Protein AF-A0A6P6U4A0-F1 (afdb_monomer_lite)

Structure (mmCIF, N/CA/C/O backbone):
data_AF-A0A6P6U4A0-F1
#
_entry.id   AF-A0A6P6U4A0-F1
#
loop_
_atom_site.group_PDB
_atom_site.id
_atom_site.type_symbol
_atom_site.label_atom_id
_atom_site.label_alt_id
_atom_site.label_comp_id
_atom_site.label_asym_id
_atom_site.label_entity_id
_atom_site.label_seq_id
_atom_site.pdbx_PDB_ins_code
_atom_site.Cartn_x
_atom_site.Cartn_y
_atom_site.Cartn_z
_atom_site.occupancy
_atom_site.B_iso_or_equiv
_atom_site.auth_seq_id
_atom_site.auth_comp_id
_atom_site.auth_asym_id
_atom_site.auth_atom_id
_atom_site.pdbx_PDB_model_num
ATOM 1 N N . MET A 1 1 ? -10.199 -28.672 11.186 1.00 41.53 1 MET A N 1
ATOM 2 C CA . MET A 1 1 ? -9.895 -27.260 10.861 1.00 41.53 1 MET A CA 1
ATOM 3 C C . MET A 1 1 ? -10.176 -26.876 9.404 1.00 41.53 1 MET A C 1
ATOM 5 O O . MET A 1 1 ? -10.230 -25.690 9.136 1.00 41.53 1 MET A O 1
ATOM 9 N N . GLY A 1 2 ? -10.410 -27.814 8.470 1.00 36.16 2 GLY A N 1
ATOM 10 C CA . GLY A 1 2 ? -10.783 -27.483 7.079 1.00 36.16 2 GLY A CA 1
ATOM 11 C C . GLY A 1 2 ? -12.290 -27.335 6.796 1.00 36.16 2 GLY A C 1
ATOM 12 O O . GLY A 1 2 ? -12.658 -26.946 5.695 1.00 36.16 2 GLY A O 1
ATOM 13 N N . SER A 1 3 ? -13.171 -27.651 7.754 1.00 41.94 3 SER A N 1
ATOM 14 C CA . SER A 1 3 ? -14.633 -27.5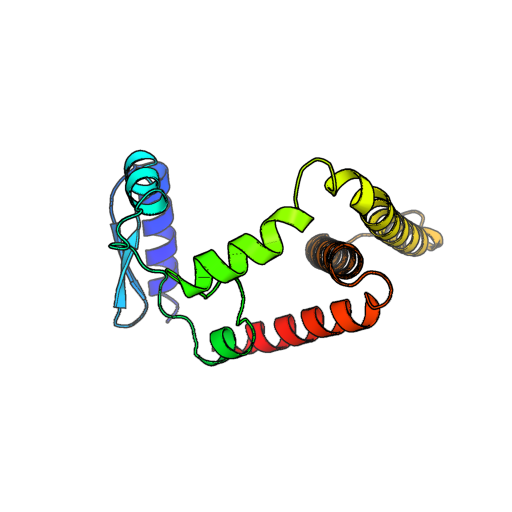68 7.582 1.00 41.94 3 SER A CA 1
ATOM 15 C C . SER A 1 3 ? -15.202 -26.169 7.836 1.00 41.94 3 SER A C 1
ATOM 17 O O . SER A 1 3 ? -16.133 -25.768 7.146 1.00 41.94 3 SER A O 1
ATOM 19 N N . ASP A 1 4 ? -14.628 -25.417 8.780 1.00 49.34 4 ASP A N 1
ATOM 20 C CA . ASP A 1 4 ? -15.149 -24.098 9.180 1.00 49.34 4 ASP A CA 1
ATOM 21 C C . ASP A 1 4 ? -14.822 -23.005 8.153 1.00 49.34 4 ASP A C 1
ATOM 23 O O . ASP A 1 4 ? -15.646 -22.133 7.899 1.00 49.34 4 ASP A O 1
ATOM 27 N N . TYR A 1 5 ? -13.675 -23.110 7.469 1.00 51.81 5 TYR A N 1
ATOM 28 C CA . TYR A 1 5 ? -13.269 -22.167 6.417 1.00 51.81 5 TYR A CA 1
ATOM 29 C C . TYR A 1 5 ? -14.275 -22.120 5.253 1.00 51.81 5 TYR A C 1
ATOM 31 O O . TYR A 1 5 ? -14.662 -21.047 4.801 1.00 51.81 5 TYR A O 1
ATOM 39 N N . ASN A 1 6 ? -14.763 -23.288 4.821 1.00 55.44 6 ASN A N 1
ATOM 40 C CA . ASN A 1 6 ? -15.772 -23.400 3.761 1.00 55.44 6 ASN A CA 1
ATOM 41 C C . ASN A 1 6 ? -17.146 -22.857 4.195 1.00 55.44 6 ASN A C 1
ATOM 43 O O . ASN A 1 6 ? -17.908 -22.339 3.376 1.00 55.44 6 ASN A O 1
ATOM 47 N N . GLN A 1 7 ? -17.479 -22.977 5.484 1.00 59.44 7 GLN A N 1
ATOM 48 C CA . GLN A 1 7 ? -18.737 -22.478 6.039 1.00 59.44 7 GLN A CA 1
ATOM 49 C C . GLN A 1 7 ? -18.733 -20.941 6.123 1.00 59.44 7 GLN A C 1
ATOM 51 O O . GLN A 1 7 ? -19.737 -20.306 5.793 1.00 59.44 7 GLN A O 1
ATOM 56 N N . ASP A 1 8 ? -17.597 -20.349 6.498 1.00 61.78 8 ASP A N 1
ATOM 57 C CA . ASP A 1 8 ? -17.395 -18.898 6.567 1.00 61.78 8 ASP A CA 1
ATOM 58 C C . ASP A 1 8 ? -17.382 -18.243 5.187 1.00 61.78 8 ASP A C 1
ATOM 60 O O . ASP A 1 8 ? -17.979 -17.180 4.993 1.00 61.78 8 ASP A O 1
ATOM 64 N N . GLU A 1 9 ? -16.755 -18.885 4.203 1.00 64.25 9 GLU A N 1
ATOM 65 C CA . GLU A 1 9 ? -16.721 -18.395 2.825 1.00 64.25 9 GLU A CA 1
ATOM 66 C C . GLU A 1 9 ? -18.130 -18.382 2.211 1.00 64.25 9 GLU A C 1
ATOM 68 O O . GLU A 1 9 ? -18.561 -17.386 1.620 1.00 64.25 9 GLU A O 1
ATOM 73 N N . LYS A 1 10 ? -18.917 -19.433 2.477 1.00 66.62 10 LYS A N 1
ATOM 74 C CA . LYS A 1 10 ? -20.331 -19.505 2.098 1.00 66.62 10 LYS A CA 1
ATOM 75 C C . LYS A 1 10 ? -21.185 -18.459 2.824 1.00 66.62 10 LYS A C 1
ATOM 77 O O . LYS A 1 10 ? -21.975 -17.774 2.178 1.00 66.62 10 LYS A O 1
ATOM 82 N N . ALA A 1 11 ? -21.007 -18.277 4.134 1.00 65.69 11 ALA A N 1
ATOM 83 C CA . ALA A 1 11 ? -21.727 -17.262 4.909 1.00 65.69 11 ALA A CA 1
ATOM 84 C C . ALA A 1 11 ? -21.390 -15.829 4.455 1.00 65.69 11 ALA A C 1
ATOM 86 O O . ALA A 1 11 ? -22.262 -14.955 4.436 1.00 65.69 11 ALA A O 1
ATOM 87 N N . THR A 1 12 ? -20.141 -15.597 4.042 1.00 65.12 12 THR A N 1
ATOM 88 C CA . THR A 1 12 ? -19.667 -14.327 3.477 1.00 65.12 12 THR A CA 1
ATOM 89 C C . THR A 1 12 ? -20.304 -14.055 2.120 1.00 65.12 12 THR A C 1
ATOM 91 O O . THR A 1 12 ? -20.862 -12.974 1.914 1.00 65.12 12 THR A O 1
ATOM 94 N N . ALA A 1 13 ? -20.311 -15.047 1.227 1.00 69.12 13 ALA A N 1
ATOM 95 C CA . ALA A 1 13 ? -20.994 -14.956 -0.059 1.00 69.12 13 ALA A CA 1
ATOM 96 C C . ALA A 1 13 ? -22.505 -14.708 0.112 1.00 69.12 13 ALA A C 1
ATOM 98 O O . ALA A 1 13 ? -23.061 -13.812 -0.518 1.00 69.12 13 ALA A O 1
ATOM 99 N N . GLU A 1 14 ? -23.171 -15.425 1.020 1.00 64.56 14 GLU A N 1
ATOM 100 C CA . GLU A 1 14 ? -24.601 -15.249 1.306 1.00 64.56 14 GLU A CA 1
ATOM 101 C C . GLU A 1 14 ? -24.918 -13.862 1.885 1.00 64.56 14 GLU A C 1
ATOM 103 O O . GLU A 1 14 ? -25.920 -13.248 1.514 1.00 64.56 14 GLU A O 1
ATOM 108 N N . SER A 1 15 ? -24.061 -13.326 2.757 1.00 67.75 15 SER A N 1
ATOM 109 C CA . SER A 1 15 ? -24.244 -11.990 3.329 1.00 67.75 15 SER A CA 1
ATOM 110 C C . SER A 1 15 ? -24.064 -10.874 2.293 1.00 67.75 15 SER A C 1
ATOM 112 O O . SER A 1 15 ? -24.862 -9.932 2.264 1.00 67.75 15 SER A O 1
ATOM 114 N N . LEU A 1 16 ? -23.058 -10.994 1.417 1.00 66.94 16 LEU A N 1
ATOM 115 C CA . LEU A 1 16 ? -22.777 -10.040 0.337 1.00 66.94 16 LEU A CA 1
ATOM 116 C C . LEU A 1 16 ? -23.838 -10.077 -0.770 1.00 66.94 16 LEU A C 1
ATOM 118 O O . LEU A 1 16 ? -24.223 -9.027 -1.276 1.00 66.94 16 LEU A O 1
ATOM 122 N N . ILE A 1 17 ? -24.334 -11.266 -1.125 1.00 63.81 17 ILE A N 1
ATOM 123 C CA . ILE A 1 17 ? -25.280 -11.451 -2.236 1.00 63.81 17 ILE A CA 1
ATOM 124 C C . ILE A 1 17 ? -26.728 -11.201 -1.792 1.00 63.81 17 ILE A C 1
ATOM 126 O O . ILE A 1 17 ? -27.494 -10.581 -2.526 1.00 63.81 17 ILE A O 1
ATOM 130 N N . LEU A 1 18 ? -27.128 -11.657 -0.597 1.00 62.34 18 LEU A N 1
ATOM 131 C CA . LEU A 1 18 ? -28.518 -11.547 -0.127 1.00 62.34 18 LEU A CA 1
ATOM 132 C C . LEU A 1 18 ? -28.758 -10.381 0.844 1.00 62.34 18 LEU A C 1
ATOM 134 O O . LEU A 1 18 ? -29.888 -10.186 1.296 1.00 62.34 18 LEU A O 1
ATOM 138 N N . GLY A 1 19 ? -27.720 -9.631 1.228 1.00 64.31 19 GLY A N 1
ATOM 139 C CA . GLY A 1 19 ? -27.832 -8.573 2.237 1.00 64.31 19 GLY A CA 1
ATOM 140 C C . GLY A 1 19 ? -28.271 -9.095 3.613 1.00 64.31 19 GLY A C 1
ATOM 141 O O . GLY A 1 19 ? -28.829 -8.350 4.424 1.00 64.31 19 GLY A O 1
ATOM 142 N N . LYS A 1 20 ? -28.088 -10.389 3.882 1.00 73.19 20 LYS A N 1
ATOM 143 C CA . LYS A 1 20 ? -28.440 -11.001 5.166 1.00 73.19 20 LYS A CA 1
ATOM 144 C C . LYS A 1 20 ? -27.331 -10.752 6.185 1.00 73.19 20 LYS A C 1
ATOM 146 O O . LYS A 1 20 ? -26.151 -10.727 5.844 1.00 73.19 20 LYS A O 1
ATOM 151 N N . VAL A 1 21 ? -27.722 -10.548 7.439 1.00 82.69 21 VAL A N 1
ATOM 152 C CA . VAL A 1 21 ? -26.786 -10.556 8.567 1.00 82.69 21 VAL A CA 1
ATOM 153 C C . VAL A 1 21 ? -26.577 -12.013 8.959 1.00 82.69 21 VAL A C 1
ATOM 155 O O . VAL A 1 21 ? -27.549 -12.701 9.270 1.00 82.69 21 VAL A O 1
ATOM 158 N N . CYS A 1 22 ? -25.332 -12.475 8.921 1.00 84.31 22 CYS A N 1
ATOM 159 C CA . CYS A 1 22 ? -24.962 -13.851 9.233 1.00 84.31 22 CYS A CA 1
ATOM 160 C C . CYS A 1 22 ? -24.082 -13.879 10.487 1.00 84.31 22 CYS A C 1
ATOM 162 O O . CYS A 1 22 ? -23.271 -12.978 10.701 1.00 84.31 22 CYS A O 1
ATOM 164 N N . LEU A 1 23 ? -24.231 -14.917 11.308 1.00 85.38 23 LEU A N 1
ATOM 165 C CA . LEU A 1 23 ? -23.339 -15.190 12.431 1.00 85.38 23 LEU A CA 1
ATOM 166 C C . LEU A 1 23 ? -22.368 -16.302 12.024 1.00 85.38 23 LEU A C 1
ATOM 168 O O . LEU A 1 23 ? -22.800 -17.353 11.559 1.00 85.38 23 LEU A O 1
ATOM 172 N N . SER A 1 24 ? -21.080 -16.064 12.221 1.00 84.75 24 SER A N 1
ATOM 173 C CA . SER A 1 24 ? -19.990 -17.017 12.000 1.00 84.75 24 SER A CA 1
ATOM 174 C C . SER A 1 24 ? -19.124 -17.100 13.263 1.00 84.75 24 SER A C 1
ATOM 176 O O . SER A 1 24 ? -19.192 -16.222 14.126 1.00 84.75 24 SER A O 1
ATOM 178 N N . TRP A 1 25 ? -18.339 -18.166 13.407 1.00 82.94 25 TRP A N 1
ATOM 179 C CA . TRP A 1 25 ? -17.412 -18.348 14.520 1.00 82.94 25 TRP A CA 1
ATOM 180 C C . TRP A 1 25 ? -15.991 -18.494 14.001 1.00 82.94 25 TRP A C 1
ATOM 182 O O . TRP A 1 25 ? -15.703 -19.396 13.227 1.00 82.94 25 TRP A O 1
ATOM 192 N N . ILE A 1 26 ? -15.082 -17.659 14.510 1.00 76.38 26 ILE A N 1
ATOM 193 C CA . ILE A 1 26 ? -13.643 -17.870 14.338 1.00 76.38 26 ILE A CA 1
ATOM 194 C C . ILE A 1 26 ? -13.084 -18.325 15.684 1.00 76.38 26 ILE A C 1
ATOM 196 O O . ILE A 1 26 ? -12.937 -17.529 16.617 1.00 76.38 26 ILE A O 1
ATOM 200 N N . GLY A 1 27 ? -12.824 -19.630 15.800 1.00 82.12 27 GLY A N 1
ATOM 201 C CA . GLY A 1 27 ? -12.501 -20.274 17.073 1.00 82.12 27 GLY A CA 1
ATOM 202 C C . GLY A 1 27 ? -13.657 -20.135 18.066 1.00 82.12 27 GLY A C 1
ATOM 203 O O . GLY A 1 27 ? -14.794 -20.473 17.760 1.00 82.12 27 GLY A O 1
ATOM 204 N N . THR A 1 28 ? -13.385 -19.593 19.254 1.00 84.25 28 THR A N 1
ATOM 205 C CA . THR A 1 28 ? -14.394 -19.324 20.297 1.00 84.25 28 THR A CA 1
ATOM 206 C C . THR A 1 28 ? -14.923 -17.887 20.270 1.00 84.25 28 THR A C 1
ATOM 208 O O . THR A 1 28 ? -15.490 -17.412 21.255 1.00 84.25 28 THR A O 1
ATOM 211 N N . ARG A 1 29 ? -14.727 -17.159 19.165 1.00 79.75 29 ARG A N 1
ATOM 212 C CA . ARG A 1 29 ? -15.190 -15.775 19.029 1.00 79.75 29 ARG A CA 1
ATOM 213 C C . ARG A 1 29 ? -16.272 -15.675 17.952 1.00 79.75 29 ARG A C 1
ATOM 215 O O . ARG A 1 29 ? -15.955 -15.876 16.776 1.00 79.75 29 ARG A O 1
ATOM 222 N N . PRO A 1 30 ? -17.520 -15.326 18.317 1.00 87.62 30 PRO A N 1
ATOM 223 C CA . PRO A 1 30 ? -18.563 -15.078 17.335 1.00 87.62 30 PRO A CA 1
ATOM 224 C C . PRO A 1 30 ? -18.265 -13.797 16.547 1.00 87.62 30 PRO A C 1
ATOM 226 O O . PRO A 1 30 ? -17.749 -12.818 17.090 1.00 87.62 30 PRO A O 1
ATOM 229 N N . ARG A 1 31 ? -18.618 -13.793 15.262 1.00 85.44 31 ARG A N 1
ATOM 230 C CA . ARG A 1 31 ? -18.484 -12.665 14.339 1.00 85.44 31 ARG A CA 1
ATOM 231 C C . ARG A 1 31 ? -19.774 -12.466 13.561 1.00 85.44 31 ARG A C 1
ATOM 233 O O . ARG A 1 31 ? -20.356 -13.417 13.047 1.00 85.44 31 ARG A O 1
ATOM 240 N N . LEU A 1 32 ? -20.200 -11.213 13.449 1.00 88.19 32 LEU A N 1
ATOM 241 C CA . LEU A 1 32 ? -21.312 -10.828 12.588 1.00 88.19 32 LEU A CA 1
ATOM 242 C C . LEU A 1 32 ? -20.773 -10.426 11.215 1.00 88.19 32 LEU A C 1
ATOM 244 O O . LEU A 1 32 ? -19.965 -9.505 11.108 1.00 88.19 32 LEU A O 1
ATOM 248 N N . ILE A 1 33 ? -21.243 -11.109 10.175 1.00 85.25 33 ILE A N 1
ATOM 249 C CA . ILE A 1 33 ? -20.954 -10.799 8.777 1.00 85.25 33 ILE A CA 1
ATOM 250 C C . ILE A 1 33 ? -22.156 -10.047 8.208 1.00 85.25 33 ILE A C 1
ATOM 252 O O . ILE A 1 33 ? -23.297 -10.507 8.293 1.00 85.25 33 ILE A O 1
ATOM 256 N N . MET A 1 34 ? -21.903 -8.858 7.664 1.00 87.00 34 MET A N 1
ATOM 257 C CA . MET A 1 34 ? -22.939 -7.958 7.165 1.00 87.00 34 MET A CA 1
ATOM 258 C C . MET A 1 34 ? -22.533 -7.379 5.810 1.00 87.00 34 MET A C 1
ATOM 260 O O . MET A 1 34 ? -21.560 -6.637 5.728 1.00 87.00 34 MET A O 1
ATOM 264 N N . GLY A 1 35 ? -23.307 -7.676 4.765 1.00 83.12 35 GLY A N 1
ATOM 265 C CA . GLY A 1 35 ? -23.109 -7.161 3.404 1.00 83.12 35 GLY A CA 1
ATOM 266 C C . GLY A 1 35 ? -23.926 -5.909 3.052 1.00 83.12 35 GLY A C 1
ATOM 267 O O . GLY A 1 35 ? -23.731 -5.325 1.989 1.00 83.12 35 GLY A O 1
ATOM 268 N N . LYS A 1 36 ? -24.853 -5.468 3.916 1.00 86.31 36 LYS A N 1
ATOM 269 C CA . LYS A 1 36 ? -25.720 -4.305 3.641 1.00 86.31 36 LYS A CA 1
ATOM 270 C C . LYS A 1 36 ? -24.962 -2.984 3.780 1.00 86.31 36 LYS A C 1
ATOM 272 O O . LYS A 1 36 ? -24.507 -2.640 4.870 1.00 86.31 36 LYS A O 1
ATOM 277 N N . ALA A 1 37 ? -24.937 -2.195 2.705 1.00 87.69 37 ALA A N 1
ATOM 278 C CA . ALA A 1 37 ? -24.264 -0.894 2.658 1.00 87.69 37 ALA A CA 1
ATOM 279 C C . ALA A 1 37 ? -24.749 0.095 3.736 1.00 87.69 37 ALA A C 1
ATOM 281 O O . ALA A 1 37 ? -23.953 0.871 4.258 1.00 87.69 37 ALA A O 1
ATOM 282 N N . GLU A 1 38 ? -26.033 0.062 4.100 1.00 89.06 38 GLU A N 1
ATOM 283 C CA . GLU A 1 38 ? -26.597 0.902 5.168 1.00 89.06 38 GLU A CA 1
ATOM 284 C C . GLU A 1 38 ? -25.970 0.594 6.534 1.00 89.06 38 GLU A C 1
ATOM 286 O O . GLU A 1 38 ? -25.566 1.511 7.247 1.00 89.06 38 GLU A O 1
ATOM 291 N N . LEU A 1 39 ? -25.807 -0.693 6.861 1.00 88.12 39 LEU A N 1
ATOM 292 C CA . LEU A 1 39 ? -25.167 -1.132 8.103 1.00 88.12 39 LEU A CA 1
ATOM 293 C C . LEU A 1 39 ? -23.668 -0.816 8.094 1.00 88.12 39 LEU A C 1
ATOM 295 O O . LEU A 1 39 ? -23.138 -0.327 9.087 1.00 88.12 39 LEU A O 1
ATOM 299 N N . MET A 1 40 ? -22.991 -1.019 6.959 1.00 88.56 40 MET A N 1
ATOM 300 C CA . MET A 1 40 ? -21.585 -0.628 6.815 1.00 88.56 40 MET A CA 1
ATOM 301 C C . MET A 1 40 ? -21.398 0.876 7.030 1.00 88.56 40 MET A C 1
ATOM 303 O O . MET A 1 40 ? -20.477 1.283 7.728 1.00 88.56 40 MET A O 1
ATOM 307 N N . ARG A 1 41 ? -22.281 1.714 6.472 1.00 90.62 41 ARG A N 1
ATOM 308 C CA . ARG A 1 41 ? -22.245 3.169 6.681 1.00 90.62 41 ARG A CA 1
ATOM 309 C C . ARG A 1 41 ? -22.511 3.552 8.130 1.00 90.62 41 ARG A C 1
ATOM 311 O O . ARG A 1 41 ? -21.868 4.484 8.599 1.00 90.62 41 ARG A O 1
ATOM 318 N N . LEU A 1 42 ? -23.437 2.877 8.811 1.00 90.81 42 LEU A N 1
ATOM 319 C CA . LEU A 1 42 ? -23.704 3.107 10.231 1.00 90.81 42 LEU A CA 1
ATOM 320 C C . LEU A 1 42 ? -22.439 2.864 11.065 1.00 90.81 42 LEU A C 1
ATOM 322 O O . LEU A 1 42 ? -22.064 3.711 11.864 1.00 90.81 42 LEU A O 1
ATOM 326 N N . ILE A 1 43 ? -21.757 1.744 10.817 1.00 90.38 43 ILE A N 1
ATOM 327 C CA . ILE A 1 43 ? -20.551 1.345 11.553 1.00 90.38 43 ILE A CA 1
ATOM 328 C C . ILE A 1 43 ? -19.360 2.246 11.206 1.00 90.38 43 ILE A C 1
ATOM 330 O O . ILE A 1 43 ? -18.684 2.749 12.094 1.00 90.38 43 ILE A O 1
ATOM 334 N N . LEU A 1 44 ? -19.097 2.486 9.917 1.00 89.94 44 LEU A N 1
ATOM 335 C CA . LEU A 1 44 ? -17.922 3.244 9.467 1.00 89.94 44 LEU A CA 1
ATOM 336 C C . LEU A 1 44 ? -18.007 4.751 9.761 1.00 89.94 44 LEU A C 1
ATOM 338 O O . LEU A 1 44 ? -16.980 5.426 9.729 1.00 89.94 44 LEU A O 1
ATOM 342 N N . ASN A 1 45 ? -19.206 5.283 10.020 1.00 90.50 45 ASN A N 1
ATOM 343 C CA . ASN A 1 45 ? -19.409 6.686 10.393 1.00 90.50 45 ASN A CA 1
ATOM 344 C C . ASN A 1 45 ? -19.645 6.886 11.894 1.00 90.50 45 ASN A C 1
ATOM 346 O O . ASN A 1 45 ? -19.951 8.010 12.300 1.00 90.50 45 ASN A O 1
ATOM 350 N N . ASP A 1 46 ? -19.525 5.835 12.703 1.00 89.00 46 ASP A N 1
ATOM 351 C CA . ASP A 1 46 ? -19.654 5.940 14.150 1.00 89.00 46 ASP A CA 1
ATOM 352 C C . ASP A 1 46 ? -18.554 6.846 14.716 1.00 89.00 46 ASP A C 1
ATOM 354 O O . ASP A 1 46 ? -17.360 6.551 14.643 1.00 89.00 46 ASP A O 1
ATOM 358 N N . LYS A 1 47 ? -18.967 7.998 15.246 1.00 80.94 47 LYS A N 1
ATOM 359 C CA . LYS A 1 47 ? -18.070 8.981 15.874 1.00 80.94 47 LYS A CA 1
ATOM 360 C C . LYS A 1 47 ? -17.997 8.811 17.384 1.00 80.94 47 LYS A C 1
ATOM 362 O O . LYS A 1 47 ? -17.090 9.363 18.003 1.00 80.94 47 LYS A O 1
ATOM 367 N N . ASP A 1 48 ? -18.939 8.063 17.945 1.00 82.38 48 ASP A N 1
ATOM 368 C CA . ASP A 1 48 ? -19.102 7.886 19.382 1.00 82.38 48 ASP A CA 1
ATOM 369 C C . ASP A 1 48 ? -18.229 6.731 19.908 1.00 82.38 48 ASP A C 1
ATOM 371 O O . ASP A 1 48 ? -18.024 6.601 21.113 1.00 82.38 48 ASP A O 1
ATOM 375 N N . GLY A 1 49 ? -17.643 5.930 19.008 1.00 82.00 49 GLY A N 1
ATOM 376 C CA . GLY A 1 49 ? -16.663 4.894 19.342 1.00 82.00 49 GLY A CA 1
ATOM 377 C C . GLY A 1 49 ? -17.282 3.614 19.904 1.00 82.00 49 GLY A C 1
ATOM 378 O O . GLY A 1 49 ? -16.598 2.859 20.599 1.00 82.00 49 GLY A O 1
ATOM 379 N N . HIS A 1 50 ? -18.557 3.366 19.601 1.00 86.38 50 HIS A N 1
ATOM 380 C CA . HIS A 1 50 ? -19.254 2.113 19.881 1.00 86.38 50 HIS A CA 1
ATOM 381 C C . HIS A 1 50 ? -18.635 0.940 19.115 1.00 86.38 50 HIS A C 1
ATOM 383 O O . HIS A 1 50 ? -18.604 -0.184 19.619 1.00 86.38 50 HIS A O 1
ATOM 389 N N . PHE A 1 51 ? -18.128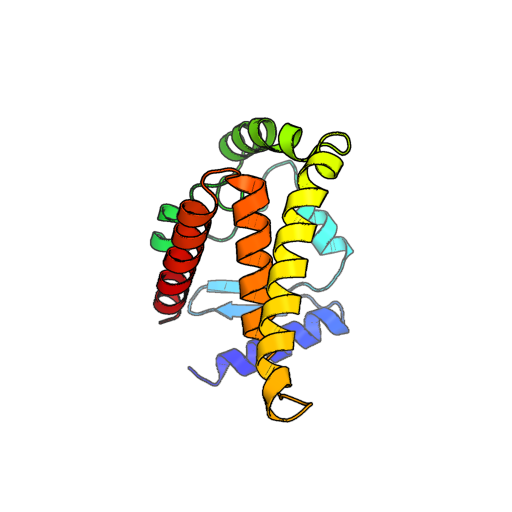 1.198 17.907 1.00 87.19 51 PHE A N 1
ATOM 390 C CA . PHE A 1 51 ? -17.450 0.203 17.086 1.00 87.19 51 PHE A CA 1
ATOM 391 C C . PHE A 1 51 ? -15.938 0.426 17.108 1.00 87.19 51 PHE A C 1
ATOM 393 O O . PHE A 1 51 ? -15.426 1.423 16.605 1.00 87.19 51 PHE A O 1
ATOM 400 N N . GLN A 1 52 ? -15.217 -0.536 17.681 1.00 85.19 52 GLN A N 1
ATOM 401 C CA . GLN A 1 52 ? -13.756 -0.534 17.760 1.00 85.19 52 GLN A CA 1
ATOM 402 C C . GLN A 1 52 ? -13.169 -1.573 16.807 1.00 85.19 52 GLN A C 1
ATOM 404 O O . GLN A 1 52 ? -13.819 -2.577 16.488 1.00 85.19 52 GLN A O 1
ATOM 409 N N . LYS A 1 53 ? -11.927 -1.361 16.362 1.00 83.19 53 LYS A N 1
ATOM 410 C CA . LYS A 1 53 ? -11.214 -2.372 15.580 1.00 83.19 53 LYS A CA 1
ATOM 411 C C . LYS A 1 53 ? -11.092 -3.674 16.376 1.00 83.19 53 LYS A C 1
ATOM 413 O O . LYS A 1 53 ? -10.887 -3.642 17.592 1.00 83.19 53 LYS A O 1
ATOM 418 N N . PRO A 1 54 ? -11.172 -4.831 15.700 1.00 79.00 54 PRO A N 1
ATOM 419 C CA . PRO A 1 54 ? -10.918 -6.107 16.345 1.00 79.00 54 PRO A CA 1
ATOM 420 C C . PRO A 1 54 ? -9.516 -6.125 16.970 1.00 79.00 54 PRO A C 1
ATOM 422 O O . PRO A 1 54 ? -8.581 -5.614 16.348 1.00 79.00 54 PRO A O 1
ATOM 425 N N . PRO A 1 55 ? -9.342 -6.747 18.148 1.00 72.94 55 PRO A N 1
ATOM 426 C CA . PRO A 1 55 ? -8.021 -6.923 18.735 1.00 72.94 55 PRO A CA 1
ATOM 427 C C . PRO A 1 55 ? -7.134 -7.719 17.771 1.00 72.94 55 PRO A C 1
ATOM 429 O O . PRO A 1 55 ? -7.534 -8.792 17.304 1.00 72.94 55 PRO A O 1
ATOM 432 N N . GLN A 1 56 ? -5.956 -7.179 17.458 1.00 69.56 56 GLN A N 1
ATOM 433 C CA . GLN A 1 56 ? -4.971 -7.844 16.611 1.00 69.56 56 GLN A CA 1
ATOM 434 C C . GLN A 1 56 ? -4.049 -8.744 17.441 1.00 69.56 56 GLN A C 1
ATOM 436 O O . GLN A 1 56 ? -4.096 -8.768 18.672 1.00 69.56 56 GLN A O 1
ATOM 441 N N . ASN A 1 57 ? -3.235 -9.542 16.749 1.00 70.06 57 ASN A N 1
ATOM 442 C CA . ASN A 1 57 ? -2.155 -10.285 17.382 1.00 70.06 57 ASN A CA 1
ATOM 443 C C . ASN A 1 57 ? -1.147 -9.274 17.983 1.00 70.06 57 ASN A C 1
ATOM 445 O O . ASN A 1 57 ? -0.741 -8.351 17.272 1.00 70.06 57 ASN A O 1
ATOM 449 N N . PRO A 1 58 ? -0.715 -9.437 19.250 1.00 68.25 58 PRO A N 1
ATOM 450 C CA . PRO A 1 58 ? 0.264 -8.555 19.888 1.00 68.25 58 PRO A CA 1
ATOM 451 C C . PRO A 1 58 ? 1.560 -8.340 19.088 1.00 68.25 58 PRO A C 1
ATOM 453 O O . PRO A 1 58 ? 2.164 -7.271 19.182 1.00 68.25 58 PRO A O 1
ATOM 456 N N . LEU A 1 59 ? 1.988 -9.325 18.290 1.00 66.12 59 LEU A N 1
ATOM 457 C CA . LEU A 1 59 ? 3.154 -9.210 17.408 1.00 66.12 59 LEU A CA 1
ATOM 458 C C . LEU A 1 59 ? 2.893 -8.240 16.249 1.00 66.12 59 LEU A C 1
ATOM 460 O O . LEU A 1 59 ? 3.724 -7.375 15.967 1.00 66.12 59 LEU A O 1
ATOM 464 N N . VAL A 1 60 ? 1.707 -8.310 15.640 1.00 65.44 60 VAL A N 1
ATOM 465 C CA . VAL A 1 60 ? 1.270 -7.359 14.609 1.00 65.44 60 VAL A CA 1
ATOM 466 C C . VAL A 1 60 ? 1.139 -5.957 15.198 1.00 65.44 60 VAL A C 1
ATOM 468 O O . VAL A 1 60 ? 1.617 -5.001 14.587 1.00 65.44 60 VAL A O 1
ATOM 471 N N . ASP A 1 61 ? 0.582 -5.816 16.402 1.00 65.94 61 ASP A N 1
ATOM 472 C CA . ASP A 1 61 ? 0.477 -4.520 17.085 1.00 65.94 61 ASP A CA 1
ATOM 473 C C . ASP A 1 61 ? 1.854 -3.894 17.359 1.00 65.94 61 ASP A C 1
ATOM 475 O O . ASP A 1 61 ? 2.040 -2.694 17.142 1.00 65.94 61 ASP A O 1
ATOM 479 N N . LEU A 1 62 ? 2.840 -4.699 17.773 1.00 62.72 62 LEU A N 1
ATOM 480 C CA . LEU A 1 62 ? 4.214 -4.250 18.013 1.00 62.72 62 LEU A CA 1
ATOM 481 C C . LEU A 1 62 ? 4.901 -3.774 16.723 1.00 62.72 62 LEU A C 1
ATOM 483 O O . LEU A 1 62 ? 5.595 -2.756 16.726 1.00 62.72 62 LEU A O 1
ATOM 487 N N . LEU A 1 63 ? 4.689 -4.493 15.618 1.00 63.12 63 LEU A N 1
ATOM 488 C CA . LEU A 1 63 ? 5.283 -4.185 14.314 1.00 63.12 63 LEU A CA 1
ATOM 489 C C . LEU A 1 63 ? 4.576 -3.030 13.590 1.00 63.12 63 LEU A C 1
ATOM 491 O O . LEU A 1 63 ? 5.177 -2.383 12.729 1.00 63.12 63 LEU A O 1
ATOM 495 N N . THR A 1 64 ? 3.315 -2.754 13.932 1.00 63.34 64 THR A N 1
ATOM 496 C CA . THR A 1 64 ? 2.451 -1.816 13.205 1.00 63.34 64 THR A CA 1
ATOM 497 C C . THR A 1 64 ? 1.859 -0.725 14.097 1.00 63.34 64 THR A C 1
ATOM 499 O O . THR A 1 64 ? 0.720 -0.311 13.886 1.00 63.34 64 THR A O 1
ATOM 502 N N . LEU A 1 65 ? 2.637 -0.190 15.053 1.00 64.06 65 LEU A N 1
ATOM 503 C CA . LEU A 1 65 ? 2.300 0.981 15.888 1.00 64.06 65 LEU A CA 1
ATOM 504 C C . LEU A 1 65 ? 2.051 2.251 15.046 1.00 64.06 65 LEU A C 1
ATOM 506 O O . LEU A 1 65 ? 2.816 3.219 15.078 1.00 64.06 65 LEU A O 1
ATOM 510 N N . GLY A 1 66 ? 0.968 2.267 14.282 1.00 74.69 66 GLY A N 1
ATOM 511 C CA . GLY A 1 66 ? 0.662 3.212 13.225 1.00 74.69 66 GLY A CA 1
ATOM 512 C C . GLY A 1 66 ? -0.823 3.556 13.196 1.00 74.69 66 GLY A C 1
ATOM 513 O O . GLY A 1 66 ? -1.609 3.175 14.057 1.00 74.69 66 GLY A O 1
ATOM 514 N N . VAL A 1 67 ? -1.232 4.340 12.203 1.00 83.56 67 VAL A N 1
ATOM 515 C CA . VAL A 1 67 ? -2.616 4.844 12.104 1.00 83.56 67 VAL A CA 1
ATOM 516 C C . VAL A 1 67 ? -3.640 3.715 11.893 1.00 83.56 67 VAL A C 1
ATOM 518 O O . VAL A 1 67 ? -4.820 3.890 12.189 1.00 83.56 67 VAL A O 1
ATOM 521 N N . SER A 1 68 ? -3.207 2.554 11.404 1.00 78.56 68 SER A N 1
ATOM 522 C CA . SER A 1 68 ? -4.046 1.367 11.221 1.00 78.56 68 SER A CA 1
ATOM 523 C C . SER A 1 68 ? -4.481 0.731 12.544 1.00 78.56 68 SER A C 1
ATOM 525 O O . SER A 1 68 ? -5.630 0.310 12.627 1.00 78.56 68 SER A O 1
ATOM 527 N N . THR A 1 69 ? -3.645 0.734 13.585 1.00 79.19 69 THR A N 1
ATOM 528 C CA . THR A 1 69 ? -3.908 0.049 14.870 1.00 79.19 69 THR A CA 1
ATOM 529 C C . THR A 1 69 ? -4.403 0.980 15.974 1.00 79.19 69 THR A C 1
ATOM 531 O O . THR A 1 69 ? -5.177 0.569 16.829 1.00 79.19 69 THR A O 1
ATOM 534 N N . LEU A 1 70 ? -4.016 2.260 15.951 1.00 84.75 70 LEU A N 1
ATOM 535 C CA . LEU A 1 70 ? -4.444 3.224 16.970 1.00 84.75 70 LEU A CA 1
ATOM 536 C C . LEU A 1 70 ? -5.953 3.512 16.912 1.00 84.75 70 LEU A C 1
ATOM 538 O O . LEU A 1 70 ? -6.546 3.508 15.830 1.00 84.75 70 LEU A O 1
ATOM 542 N N . GLU A 1 71 ? -6.521 3.879 18.066 1.00 84.69 71 GLU A N 1
ATOM 543 C CA . GLU A 1 71 ? -7.917 4.312 18.231 1.00 84.69 71 GLU A CA 1
ATOM 544 C C . GLU A 1 71 ? -8.046 5.663 18.956 1.00 84.69 71 GLU A C 1
ATOM 546 O O . GLU A 1 71 ? -7.089 6.170 19.561 1.00 84.69 71 GLU A O 1
ATOM 551 N N . GLY A 1 72 ? -9.242 6.256 18.874 1.00 86.25 72 GLY A N 1
ATOM 552 C CA . GLY A 1 72 ? -9.642 7.452 19.621 1.00 86.25 72 GLY A CA 1
ATOM 553 C C . GLY A 1 72 ? -8.688 8.639 19.456 1.00 86.25 72 GLY A C 1
ATOM 554 O O . GLY A 1 72 ? -8.231 8.960 18.356 1.00 86.25 72 GLY A O 1
ATOM 555 N N . GLU A 1 73 ? -8.346 9.305 20.563 1.00 88.06 73 GLU A N 1
ATOM 556 C CA . GLU A 1 73 ? -7.455 10.471 20.528 1.00 88.06 73 GLU A CA 1
ATOM 557 C C . GLU A 1 73 ? -6.052 10.165 19.996 1.00 88.06 73 GLU A C 1
ATOM 559 O O . GLU A 1 73 ? -5.459 11.006 19.316 1.00 88.06 73 GLU A O 1
ATOM 564 N N . LYS A 1 74 ? -5.493 8.987 20.311 1.00 88.19 74 LYS A N 1
ATOM 565 C CA . LYS A 1 74 ? -4.148 8.604 19.849 1.00 88.19 74 LYS A CA 1
ATOM 566 C C . LYS A 1 74 ? -4.132 8.495 18.326 1.00 88.19 74 LYS A C 1
ATOM 568 O O . LYS A 1 74 ? -3.220 9.016 17.679 1.00 88.19 74 LYS A O 1
ATOM 573 N N . TRP A 1 75 ? -5.173 7.883 17.762 1.00 89.06 75 TRP A N 1
ATOM 574 C CA . TRP A 1 75 ? -5.392 7.847 16.321 1.00 89.06 75 TRP A CA 1
ATOM 575 C C . TRP A 1 75 ? -5.564 9.250 15.742 1.00 89.06 75 TRP A C 1
ATOM 577 O O . TRP A 1 75 ? -4.844 9.609 14.811 1.00 89.06 75 TRP A O 1
ATOM 587 N N . ALA A 1 76 ? -6.446 10.069 16.323 1.00 89.56 76 ALA A N 1
ATOM 588 C CA . ALA A 1 76 ? -6.744 11.411 15.823 1.00 89.56 76 ALA A CA 1
ATOM 589 C C . ALA A 1 76 ? -5.492 12.303 15.792 1.00 89.56 76 ALA A C 1
ATOM 591 O O . ALA A 1 76 ? -5.214 12.957 14.783 1.00 89.56 76 ALA A O 1
ATOM 592 N N . LYS A 1 77 ? -4.687 12.270 16.863 1.00 91.62 77 LYS A N 1
ATOM 593 C CA . LYS A 1 77 ? -3.400 12.976 16.959 1.00 91.62 77 LYS A CA 1
ATOM 594 C C . LYS A 1 77 ? -2.447 12.536 15.845 1.00 91.62 77 LYS A C 1
ATOM 596 O O . LYS A 1 77 ? -1.920 13.384 15.127 1.00 91.62 77 LYS A O 1
ATOM 601 N N . ARG A 1 78 ? -2.266 11.227 15.634 1.00 89.88 78 ARG A N 1
ATOM 602 C CA . ARG A 1 78 ? -1.330 10.715 14.617 1.00 89.88 78 ARG A CA 1
ATOM 603 C C . ARG A 1 78 ? -1.819 10.934 13.185 1.00 89.88 78 ARG A C 1
ATOM 605 O O . ARG A 1 78 ? -1.033 11.320 12.324 1.00 89.88 78 ARG A O 1
ATOM 612 N N . ARG A 1 79 ? -3.122 10.768 12.939 1.00 90.50 79 ARG A N 1
ATOM 613 C CA . ARG A 1 79 ? -3.773 11.062 11.655 1.00 90.50 79 ARG A CA 1
ATOM 614 C C . ARG A 1 79 ? -3.575 12.530 11.284 1.00 90.50 79 ARG A C 1
ATOM 616 O O . ARG A 1 79 ? -3.142 12.814 10.174 1.00 90.50 79 ARG A O 1
ATOM 623 N N . ARG A 1 80 ? -3.803 13.457 12.222 1.00 92.88 80 ARG A N 1
ATOM 624 C CA . ARG A 1 80 ? -3.618 14.901 12.003 1.00 92.88 80 ARG A CA 1
ATOM 625 C C . ARG A 1 80 ? -2.190 15.266 11.588 1.00 92.88 80 ARG A C 1
ATOM 627 O O . ARG A 1 80 ? -2.032 16.161 10.766 1.00 92.88 80 ARG A O 1
ATOM 634 N N . LEU A 1 81 ? -1.177 14.579 12.120 1.00 90.25 81 LEU A N 1
ATOM 635 C CA . LEU A 1 81 ? 0.227 14.807 11.754 1.00 90.25 81 LEU A CA 1
ATOM 636 C C . LEU A 1 81 ? 0.559 14.329 10.333 1.00 90.25 81 LEU A C 1
ATOM 638 O O . LEU A 1 81 ? 1.343 14.972 9.645 1.00 90.25 81 LEU A O 1
ATOM 642 N N . ILE A 1 82 ? -0.039 13.220 9.890 1.00 88.25 82 ILE A N 1
ATOM 643 C CA . ILE A 1 82 ? 0.294 12.574 8.609 1.00 88.25 82 ILE A CA 1
ATOM 644 C C . ILE A 1 82 ? -0.534 13.135 7.441 1.00 88.25 82 ILE A C 1
ATOM 646 O O . ILE A 1 82 ? -0.021 13.270 6.333 1.00 88.25 82 ILE A O 1
ATOM 650 N N . THR A 1 83 ? -1.800 13.505 7.668 1.00 89.81 83 THR A N 1
ATOM 651 C CA . THR A 1 83 ? -2.717 13.999 6.620 1.00 89.81 83 THR A CA 1
ATOM 652 C C . THR A 1 83 ? -2.139 15.112 5.726 1.00 89.81 83 THR A C 1
ATOM 654 O O . THR A 1 83 ? -2.367 15.044 4.517 1.00 89.81 83 THR A O 1
ATOM 657 N N . PRO A 1 84 ? -1.379 16.111 6.227 1.00 90.31 84 PRO A N 1
ATOM 658 C CA . PRO A 1 84 ? -0.811 17.162 5.378 1.00 90.31 84 PRO A CA 1
ATOM 659 C C . PRO A 1 84 ? 0.102 16.651 4.254 1.00 90.31 84 PRO A C 1
ATOM 661 O O . PRO A 1 84 ? 0.139 17.265 3.186 1.00 90.31 84 PRO A O 1
ATOM 664 N N . ALA A 1 85 ? 0.802 15.529 4.458 1.00 86.44 85 ALA A N 1
ATOM 665 C CA . ALA A 1 85 ? 1.661 14.924 3.436 1.00 86.44 85 ALA A CA 1
ATOM 666 C C . ALA A 1 85 ? 0.857 14.401 2.231 1.00 86.44 85 ALA A C 1
ATOM 668 O O . ALA A 1 85 ? 1.346 14.419 1.107 1.00 86.44 85 ALA A O 1
ATOM 669 N N . PHE A 1 86 ? -0.405 14.020 2.453 1.00 87.44 86 PHE A N 1
ATOM 670 C CA . PHE A 1 86 ? -1.320 13.492 1.436 1.00 87.44 86 PHE A CA 1
ATOM 671 C C . PHE A 1 86 ? -2.317 14.540 0.923 1.00 87.44 86 PHE A C 1
ATOM 673 O O . PHE A 1 86 ? -3.346 14.207 0.336 1.00 87.44 86 PHE A O 1
ATOM 680 N N . HIS A 1 87 ? -2.048 15.828 1.148 1.00 90.25 87 HIS A N 1
ATOM 681 C CA . HIS A 1 87 ? -2.887 16.885 0.601 1.00 90.25 87 HIS A CA 1
ATOM 682 C C . HIS A 1 87 ? -2.734 16.962 -0.926 1.00 90.25 87 HIS A C 1
ATOM 684 O O . HIS A 1 87 ? -1.630 16.820 -1.445 1.00 90.25 87 HIS A O 1
ATOM 690 N N . HIS A 1 88 ? -3.813 17.256 -1.658 1.00 90.38 88 HIS A N 1
ATOM 691 C CA . HIS A 1 88 ? -3.827 17.248 -3.132 1.00 90.38 88 HIS A CA 1
ATOM 692 C C . HIS A 1 88 ? -2.727 18.105 -3.787 1.00 90.38 88 HIS A C 1
ATOM 694 O O . HIS A 1 88 ? -2.262 17.771 -4.866 1.00 90.38 88 HIS A O 1
ATOM 700 N N . LYS A 1 89 ? -2.262 19.178 -3.130 1.00 91.38 89 LYS A N 1
ATOM 701 C CA . LYS A 1 89 ? -1.148 20.019 -3.615 1.00 91.38 89 LYS A CA 1
ATOM 702 C C . LYS A 1 89 ? 0.234 19.372 -3.469 1.00 91.38 89 LYS A C 1
ATOM 704 O O . LYS A 1 89 ? 1.187 19.833 -4.085 1.00 91.38 89 LYS A O 1
ATOM 709 N N . LYS A 1 90 ? 0.362 18.357 -2.613 1.00 87.38 90 LYS A N 1
ATOM 710 C CA . LYS A 1 90 ? 1.602 17.617 -2.341 1.00 87.38 90 LYS A CA 1
ATOM 711 C C . LYS A 1 90 ? 1.703 16.333 -3.165 1.00 87.38 90 LYS A C 1
ATOM 713 O O . LYS A 1 90 ? 2.814 15.950 -3.513 1.00 87.38 90 LYS A O 1
ATOM 718 N N . LEU A 1 91 ? 0.569 15.738 -3.550 1.00 89.75 91 LEU A N 1
ATOM 719 C CA . LEU A 1 91 ? 0.526 14.521 -4.373 1.00 89.75 91 LEU A CA 1
ATOM 720 C C . LEU A 1 91 ? 1.309 14.627 -5.699 1.00 89.75 91 LEU A C 1
ATOM 722 O O . LEU A 1 91 ? 2.019 13.674 -6.013 1.00 89.75 91 LEU A O 1
ATOM 726 N N . PRO A 1 92 ? 1.284 15.751 -6.453 1.00 93.44 92 PRO A N 1
ATOM 727 C CA . PRO A 1 92 ? 2.077 15.873 -7.678 1.00 93.44 92 PRO A CA 1
ATOM 728 C C . PRO A 1 92 ? 3.583 15.688 -7.457 1.00 93.44 92 PRO A C 1
ATOM 730 O O . PRO A 1 92 ? 4.272 15.202 -8.346 1.00 93.44 92 PRO A O 1
ATOM 733 N N . GLY A 1 93 ? 4.093 16.018 -6.264 1.00 89.62 93 GLY A N 1
ATOM 734 C CA . GLY A 1 93 ? 5.500 15.820 -5.915 1.00 89.62 93 GLY A CA 1
ATOM 735 C C . GLY A 1 93 ? 5.908 14.352 -5.757 1.00 89.62 93 GLY A C 1
ATOM 736 O O . GLY A 1 93 ? 7.096 14.063 -5.794 1.00 89.62 93 GLY A O 1
ATOM 737 N N . MET A 1 94 ? 4.952 13.427 -5.611 1.00 91.88 94 MET A N 1
ATOM 738 C CA . MET A 1 94 ? 5.211 11.983 -5.515 1.00 91.88 94 MET A CA 1
ATOM 739 C C . MET A 1 94 ? 5.254 11.292 -6.886 1.00 91.88 94 MET A C 1
ATOM 741 O O . MET A 1 94 ? 5.792 10.196 -7.008 1.00 91.88 94 MET A O 1
ATOM 745 N N . VAL A 1 95 ? 4.711 11.929 -7.931 1.00 93.44 95 VAL A N 1
ATOM 746 C CA . VAL A 1 95 ? 4.628 11.361 -9.288 1.00 93.44 95 VAL A CA 1
ATOM 747 C C . VAL A 1 95 ? 5.993 10.930 -9.849 1.00 93.44 95 VAL A C 1
ATOM 749 O O . VAL A 1 95 ? 6.050 9.842 -10.423 1.00 93.44 95 VAL A O 1
ATOM 752 N N . PRO A 1 96 ? 7.096 11.692 -9.679 1.00 94.00 96 PRO A N 1
ATOM 753 C CA . PRO A 1 96 ? 8.411 11.255 -10.151 1.00 94.00 96 PRO A CA 1
ATOM 754 C C . PRO A 1 96 ? 8.855 9.919 -9.546 1.00 94.00 96 PRO A C 1
ATOM 756 O O . PRO A 1 96 ? 9.400 9.078 -10.257 1.00 94.00 96 PRO A O 1
ATOM 759 N N . GLU A 1 97 ? 8.563 9.688 -8.264 1.00 93.38 97 GLU A N 1
ATOM 760 C CA . GLU A 1 97 ? 8.895 8.432 -7.588 1.00 93.38 97 GLU A CA 1
ATOM 761 C C . GLU A 1 97 ? 8.065 7.262 -8.126 1.00 93.38 97 GLU A C 1
ATOM 763 O O . GLU A 1 97 ? 8.597 6.175 -8.347 1.00 93.38 97 GLU A O 1
ATOM 768 N N . PHE A 1 98 ? 6.779 7.492 -8.412 1.00 94.25 98 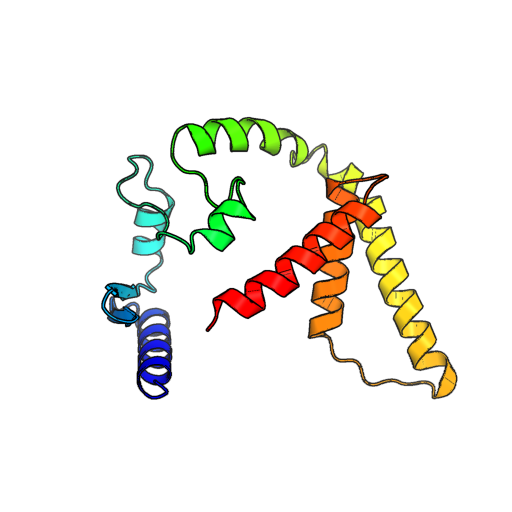PHE A N 1
ATOM 769 C CA . PHE A 1 98 ? 5.910 6.480 -9.020 1.00 94.25 98 PHE A CA 1
ATOM 770 C C . PHE A 1 98 ? 6.403 6.092 -10.414 1.00 94.25 98 PHE A C 1
ATOM 772 O O . PHE A 1 98 ? 6.484 4.909 -10.743 1.00 94.25 98 PHE A O 1
ATOM 779 N N . LEU A 1 99 ? 6.775 7.090 -11.221 1.00 95.81 99 LEU A N 1
ATOM 780 C CA . LEU A 1 99 ? 7.331 6.870 -12.553 1.00 95.81 99 LEU A CA 1
ATOM 781 C C . LEU A 1 99 ? 8.645 6.091 -12.485 1.00 95.81 99 LEU A C 1
ATOM 783 O O . LEU A 1 99 ? 8.815 5.148 -13.251 1.00 95.81 99 LEU A O 1
ATOM 787 N N . ALA A 1 100 ? 9.538 6.425 -11.551 1.00 94.38 100 ALA A N 1
ATOM 788 C CA . ALA A 1 100 ? 10.790 5.698 -11.368 1.00 94.38 100 ALA A CA 1
ATOM 789 C C . ALA A 1 100 ? 10.549 4.209 -11.060 1.00 94.38 100 ALA A C 1
ATOM 791 O O . ALA A 1 100 ? 11.163 3.347 -11.690 1.00 94.38 100 ALA A O 1
ATOM 792 N N . SER A 1 101 ? 9.625 3.889 -10.147 1.00 95.19 101 SER A N 1
ATOM 793 C CA . SER A 1 101 ? 9.250 2.500 -9.845 1.00 95.19 101 SER A CA 1
ATOM 794 C C . SER A 1 101 ? 8.671 1.766 -11.058 1.00 95.19 101 SER A C 1
ATOM 796 O O . SER A 1 101 ? 9.073 0.636 -11.339 1.00 95.19 101 SER A O 1
ATOM 798 N N . CYS A 1 102 ? 7.770 2.407 -11.808 1.00 96.44 102 CYS A N 1
ATOM 799 C CA . CYS A 1 102 ? 7.170 1.821 -13.008 1.00 96.44 102 CYS A CA 1
ATOM 800 C C . CYS A 1 102 ? 8.199 1.591 -14.125 1.00 96.44 102 CYS A C 1
ATOM 802 O O . CYS A 1 102 ? 8.202 0.525 -14.737 1.00 96.44 102 CYS A O 1
ATOM 804 N N . CYS A 1 103 ? 9.098 2.547 -14.376 1.00 96.75 103 CYS A N 1
ATOM 805 C CA . CYS A 1 103 ? 10.170 2.384 -15.359 1.00 96.75 103 CYS A CA 1
ATOM 806 C C . CYS A 1 103 ? 11.093 1.219 -14.982 1.00 96.75 103 CYS A C 1
ATOM 808 O O . CYS A 1 103 ? 11.354 0.361 -15.819 1.00 96.75 103 CYS A O 1
ATOM 810 N N . ASN A 1 104 ? 11.494 1.118 -13.709 1.00 94.62 104 ASN A N 1
ATOM 811 C CA . ASN A 1 104 ? 12.317 0.004 -13.229 1.00 94.62 104 ASN A CA 1
ATOM 812 C C . ASN A 1 104 ? 11.630 -1.359 -13.417 1.00 94.62 104 ASN A C 1
ATOM 814 O O . ASN A 1 104 ? 12.290 -2.342 -13.752 1.00 94.62 104 ASN A O 1
ATOM 818 N N . LEU A 1 105 ? 10.314 -1.444 -13.191 1.00 95.38 105 LEU A N 1
ATOM 819 C CA . LEU A 1 105 ? 9.530 -2.655 -13.453 1.00 95.38 105 LEU A CA 1
ATOM 820 C C . LEU A 1 105 ? 9.584 -3.035 -14.938 1.00 95.38 105 LEU A C 1
ATOM 822 O O . LEU A 1 105 ? 9.938 -4.164 -15.272 1.00 95.38 105 LEU A O 1
ATOM 826 N N . ILE A 1 106 ? 9.277 -2.076 -15.814 1.00 95.19 106 ILE A N 1
ATOM 827 C CA . ILE A 1 106 ? 9.263 -2.274 -17.267 1.00 95.19 106 ILE A CA 1
ATOM 828 C C . ILE A 1 106 ? 10.643 -2.705 -17.769 1.00 95.19 106 ILE A C 1
ATOM 830 O O . ILE A 1 106 ? 10.739 -3.623 -18.579 1.00 95.19 106 ILE A O 1
ATOM 834 N N . ASP A 1 107 ? 11.714 -2.077 -17.287 1.00 95.19 107 ASP A N 1
ATOM 835 C CA . ASP A 1 107 ? 13.070 -2.406 -17.718 1.00 95.19 107 ASP A CA 1
ATOM 836 C C . ASP A 1 107 ? 13.489 -3.809 -17.261 1.00 95.19 107 ASP A C 1
ATOM 838 O O . ASP A 1 107 ? 14.075 -4.548 -18.052 1.00 95.19 107 ASP A O 1
ATOM 842 N N . ARG A 1 108 ? 13.100 -4.249 -16.053 1.00 93.56 108 ARG A N 1
ATOM 843 C CA . ARG A 1 108 ? 13.282 -5.653 -15.637 1.00 93.56 108 ARG A CA 1
ATOM 844 C C . ARG A 1 108 ? 12.537 -6.619 -16.558 1.00 93.56 108 ARG A C 1
ATOM 846 O O . ARG A 1 108 ? 13.111 -7.623 -16.964 1.00 93.56 108 ARG A O 1
ATOM 853 N N . TRP A 1 109 ? 11.288 -6.322 -16.912 1.00 94.00 109 TRP A N 1
ATOM 854 C CA . TRP A 1 109 ? 10.507 -7.189 -17.799 1.00 94.00 109 TRP A CA 1
ATOM 855 C C . TRP A 1 109 ? 11.083 -7.246 -19.214 1.00 94.00 109 TRP A C 1
ATOM 857 O O . TRP A 1 109 ? 11.167 -8.327 -19.788 1.00 94.00 109 TRP A O 1
ATOM 867 N N . LYS A 1 110 ? 11.564 -6.122 -19.761 1.00 93.50 110 LYS A N 1
ATOM 868 C CA . LYS A 1 110 ? 12.277 -6.114 -21.050 1.00 93.50 110 LYS A CA 1
ATOM 869 C C . LYS A 1 110 ? 13.487 -7.047 -21.036 1.00 93.50 110 LYS A C 1
ATOM 871 O O . LYS A 1 110 ? 13.716 -7.734 -22.024 1.00 93.50 110 LYS A O 1
ATOM 876 N N . MET A 1 111 ? 14.231 -7.101 -19.928 1.00 91.75 111 MET A N 1
ATOM 877 C CA . MET A 1 111 ? 15.376 -8.009 -19.791 1.00 91.75 111 MET A CA 1
ATOM 878 C C . MET A 1 111 ? 14.963 -9.485 -19.777 1.00 91.75 111 MET A C 1
ATOM 880 O O . MET A 1 111 ? 15.680 -10.305 -20.339 1.00 91.75 111 MET A O 1
ATOM 884 N N . LEU A 1 112 ? 13.810 -9.825 -19.190 1.00 89.38 112 LEU A N 1
ATOM 885 C CA . LEU A 1 112 ? 13.278 -11.197 -19.202 1.00 89.38 112 LEU A CA 1
ATOM 886 C C . LEU A 1 112 ? 12.842 -11.648 -20.601 1.00 89.38 112 LEU A C 1
ATOM 888 O O . LEU A 1 112 ? 12.920 -12.825 -20.925 1.00 89.38 112 LEU A O 1
ATOM 892 N N . VAL A 1 113 ? 12.389 -10.705 -21.425 1.00 91.06 113 VAL A N 1
ATOM 893 C CA . VAL A 1 113 ? 11.896 -10.959 -22.786 1.00 91.06 113 VAL A CA 1
ATOM 894 C C . VAL A 1 113 ? 13.031 -10.906 -23.826 1.00 91.06 113 VAL A C 1
ATOM 896 O O . VAL A 1 113 ? 12.851 -11.331 -24.965 1.00 91.06 113 VAL A O 1
ATOM 899 N N . ALA A 1 114 ? 14.216 -10.409 -23.453 1.00 84.38 114 ALA A N 1
ATOM 900 C CA . ALA A 1 114 ? 15.316 -10.143 -24.380 1.00 84.38 114 ALA A CA 1
ATOM 901 C C . ALA A 1 114 ? 15.932 -11.400 -25.026 1.00 84.38 114 ALA A C 1
ATOM 903 O O . ALA A 1 114 ? 16.508 -11.281 -26.105 1.00 84.38 114 ALA A O 1
ATOM 904 N N . SER A 1 115 ? 15.835 -12.576 -24.394 1.00 79.44 115 SER A N 1
ATOM 905 C CA . SER A 1 115 ? 16.383 -13.831 -24.934 1.00 79.44 115 SER A CA 1
ATOM 906 C C . SER A 1 115 ? 15.479 -14.462 -25.992 1.00 79.44 115 SER A C 1
ATOM 908 O O . SER A 1 115 ? 15.928 -14.733 -27.102 1.00 79.44 115 SER A O 1
ATOM 910 N N . ASP A 1 116 ? 14.206 -14.667 -25.655 1.00 83.00 116 ASP A N 1
ATOM 911 C CA . ASP A 1 116 ? 13.290 -15.527 -26.418 1.00 83.00 116 ASP A CA 1
ATOM 912 C C . ASP A 1 116 ? 12.175 -14.740 -27.129 1.00 83.00 116 ASP A C 1
ATOM 914 O O . ASP A 1 116 ? 11.327 -15.314 -27.812 1.00 83.00 116 ASP A O 1
ATOM 918 N N . GLY A 1 117 ? 12.154 -13.409 -26.979 1.00 89.44 117 GLY A N 1
ATOM 919 C CA . GLY A 1 117 ? 11.138 -12.520 -27.552 1.00 89.44 117 GLY A CA 1
ATOM 920 C C . GLY A 1 117 ? 9.788 -12.555 -26.827 1.00 89.44 117 GLY A C 1
ATOM 921 O O . GLY A 1 117 ? 8.921 -11.728 -27.110 1.00 89.44 117 GLY A O 1
ATOM 922 N N . TRP A 1 118 ? 9.616 -13.461 -25.862 1.00 90.81 118 TRP A N 1
ATOM 923 C CA . TRP A 1 118 ? 8.469 -13.547 -24.960 1.00 90.81 118 TRP A CA 1
ATOM 924 C C . TRP A 1 118 ? 8.892 -14.140 -23.607 1.00 90.81 118 TRP A C 1
ATOM 926 O O . TRP A 1 118 ? 9.945 -14.762 -23.494 1.00 90.81 118 TRP A O 1
ATOM 936 N N . SER A 1 119 ? 8.085 -13.924 -22.568 1.00 92.50 119 SER A N 1
ATOM 937 C CA . SER A 1 119 ? 8.291 -14.506 -21.238 1.00 92.50 119 SER A CA 1
ATOM 938 C C . SER A 1 119 ? 6.950 -14.615 -20.510 1.00 92.50 119 SER A C 1
ATOM 940 O O . SER A 1 119 ? 6.096 -13.738 -20.661 1.00 92.50 119 SER A O 1
ATOM 942 N N . GLU A 1 120 ? 6.750 -15.683 -19.740 1.00 92.94 120 GLU A N 1
ATOM 943 C CA . GLU A 1 120 ? 5.606 -15.828 -18.838 1.00 92.94 120 GLU A CA 1
ATOM 944 C C . GLU A 1 120 ? 5.963 -15.245 -17.465 1.00 92.94 120 GLU A C 1
ATOM 946 O O . GLU A 1 120 ? 7.023 -15.536 -16.912 1.00 92.94 120 GLU A O 1
ATOM 951 N N . ILE A 1 121 ? 5.091 -14.393 -16.919 1.00 91.75 121 ILE A N 1
ATOM 952 C CA . ILE A 1 121 ? 5.345 -13.653 -15.678 1.00 91.75 121 ILE A CA 1
ATOM 953 C C . ILE A 1 121 ? 4.183 -13.877 -14.712 1.00 91.75 121 ILE A C 1
ATOM 955 O O . ILE A 1 121 ? 3.032 -13.585 -15.040 1.00 91.75 121 ILE A O 1
ATOM 959 N N . ASP A 1 122 ? 4.494 -14.314 -13.491 1.00 93.50 122 ASP A N 1
ATOM 960 C CA . ASP A 1 122 ? 3.544 -14.248 -12.380 1.00 93.50 122 ASP A CA 1
ATOM 961 C C . ASP A 1 122 ? 3.376 -12.788 -11.933 1.00 93.50 122 ASP A C 1
ATOM 963 O O . ASP A 1 122 ? 4.298 -12.146 -11.422 1.00 93.50 122 ASP A O 1
ATOM 967 N N . ILE A 1 123 ? 2.176 -12.246 -12.143 1.00 93.81 123 ILE A N 1
ATOM 968 C CA . ILE A 1 123 ? 1.888 -10.829 -11.923 1.00 93.81 123 ILE A CA 1
ATOM 969 C C . ILE A 1 123 ? 1.771 -10.470 -10.438 1.00 93.81 123 ILE A C 1
ATOM 971 O O . ILE A 1 123 ? 2.033 -9.330 -10.053 1.00 93.81 123 ILE A O 1
ATOM 975 N N . ASN A 1 124 ? 1.380 -11.420 -9.586 1.00 91.81 124 ASN A N 1
ATOM 976 C CA . ASN A 1 124 ? 1.123 -11.156 -8.174 1.00 91.81 124 ASN A CA 1
ATOM 977 C C . ASN A 1 124 ? 2.382 -10.682 -7.411 1.00 91.81 124 ASN A C 1
ATOM 979 O O . ASN A 1 124 ? 2.334 -9.604 -6.809 1.00 91.81 124 ASN A O 1
ATOM 983 N N . PRO A 1 125 ? 3.528 -11.393 -7.442 1.00 91.06 125 PRO A N 1
ATOM 984 C CA . PRO A 1 125 ? 4.753 -10.924 -6.795 1.00 91.06 125 PRO A CA 1
ATOM 985 C C . PRO A 1 125 ? 5.281 -9.623 -7.411 1.00 91.06 125 PRO A C 1
ATOM 987 O O . PRO A 1 125 ? 5.834 -8.791 -6.689 1.00 91.06 125 PRO A O 1
ATOM 990 N N . GLU A 1 126 ? 5.065 -9.398 -8.707 1.00 93.44 126 GLU A N 1
ATOM 991 C CA . GLU A 1 126 ? 5.484 -8.172 -9.388 1.00 93.44 126 GLU A CA 1
ATOM 992 C C . GLU A 1 126 ? 4.678 -6.946 -8.928 1.00 93.44 126 GLU A C 1
ATOM 994 O O . GLU A 1 126 ? 5.269 -5.904 -8.639 1.00 93.44 126 GLU A O 1
ATOM 999 N N . LEU A 1 127 ? 3.355 -7.066 -8.759 1.00 93.38 127 LEU A N 1
ATOM 1000 C CA . LEU A 1 127 ? 2.511 -5.989 -8.221 1.00 93.38 127 LEU A CA 1
ATOM 1001 C C . LEU A 1 127 ? 2.812 -5.685 -6.751 1.00 93.38 127 LEU A C 1
ATOM 1003 O O . LEU A 1 127 ? 2.811 -4.517 -6.347 1.00 93.38 127 LEU A O 1
ATOM 1007 N N . GLN A 1 128 ? 3.098 -6.719 -5.956 1.00 90.88 128 GLN A N 1
ATOM 1008 C CA . GLN A 1 128 ? 3.536 -6.547 -4.569 1.00 90.88 128 GLN A CA 1
ATOM 1009 C C . GLN A 1 128 ? 4.876 -5.803 -4.518 1.00 90.88 128 GLN A C 1
ATOM 1011 O O . GLN A 1 128 ? 4.994 -4.795 -3.826 1.00 90.88 128 GLN A O 1
ATOM 1016 N N . SER A 1 129 ? 5.855 -6.239 -5.316 1.00 91.12 129 SER A N 1
ATOM 1017 C CA . SER A 1 129 ? 7.167 -5.592 -5.429 1.00 91.12 129 SER A CA 1
ATOM 1018 C C . SER A 1 129 ? 7.055 -4.131 -5.880 1.00 91.12 129 SER A C 1
ATOM 1020 O O . SER A 1 129 ? 7.667 -3.252 -5.268 1.00 91.12 129 SER A O 1
ATOM 1022 N N . LEU A 1 130 ? 6.226 -3.848 -6.894 1.00 94.38 130 LEU A N 1
ATOM 1023 C CA . LEU A 1 130 ? 5.963 -2.490 -7.375 1.00 94.38 130 LEU A CA 1
ATOM 1024 C C . LEU A 1 130 ? 5.364 -1.612 -6.273 1.00 94.38 130 LEU A C 1
ATOM 1026 O O . LEU A 1 130 ? 5.857 -0.513 -6.031 1.00 94.38 130 LEU A O 1
ATOM 1030 N N . SER A 1 131 ? 4.323 -2.094 -5.591 1.00 92.81 131 SER A N 1
ATOM 1031 C CA . SER A 1 131 ? 3.649 -1.343 -4.526 1.00 92.81 131 SER A CA 1
ATOM 1032 C C . SER A 1 131 ? 4.604 -1.033 -3.373 1.00 92.81 131 SER A C 1
ATOM 1034 O O . SER A 1 131 ? 4.634 0.094 -2.874 1.00 92.81 131 SER A O 1
ATOM 1036 N N . THR A 1 132 ? 5.434 -2.004 -2.987 1.00 91.56 132 THR A N 1
ATOM 1037 C CA . THR A 1 132 ? 6.465 -1.820 -1.964 1.00 91.56 132 THR A CA 1
ATOM 1038 C C . THR A 1 132 ? 7.524 -0.805 -2.397 1.00 91.56 132 THR A C 1
ATOM 1040 O O . THR A 1 132 ? 7.884 0.054 -1.593 1.00 91.56 132 THR A O 1
ATOM 1043 N N . ASP A 1 133 ? 8.000 -0.835 -3.647 1.00 93.25 133 ASP A N 1
ATOM 1044 C CA . ASP A 1 133 ? 8.973 0.146 -4.157 1.00 93.25 133 ASP A CA 1
ATOM 1045 C C . ASP A 1 133 ? 8.383 1.564 -4.194 1.00 93.25 133 ASP A C 1
ATOM 1047 O O . ASP A 1 133 ? 8.995 2.501 -3.678 1.00 93.25 133 ASP A O 1
ATOM 1051 N N . VAL A 1 134 ? 7.156 1.701 -4.707 1.00 94.44 134 VAL A N 1
ATOM 1052 C CA . VAL A 1 134 ? 6.414 2.967 -4.782 1.00 94.44 134 VAL A CA 1
ATOM 1053 C C . VAL A 1 134 ? 6.241 3.589 -3.399 1.00 94.44 134 VAL A C 1
ATOM 1055 O O . VAL A 1 134 ? 6.584 4.755 -3.196 1.00 94.44 134 VAL A O 1
ATOM 1058 N N . ILE A 1 135 ? 5.733 2.822 -2.430 1.00 90.94 135 ILE A N 1
ATOM 1059 C CA . ILE A 1 135 ? 5.519 3.323 -1.067 1.00 90.94 135 ILE A CA 1
ATOM 1060 C C . ILE A 1 135 ? 6.861 3.651 -0.412 1.00 90.94 135 ILE A C 1
ATOM 1062 O O . ILE A 1 135 ? 6.973 4.677 0.256 1.00 90.94 135 ILE A O 1
ATOM 1066 N N . SER A 1 136 ? 7.891 2.829 -0.627 1.00 92.81 136 SER A N 1
ATOM 1067 C CA . SER A 1 136 ? 9.215 3.064 -0.045 1.00 92.81 136 SER A CA 1
ATOM 1068 C C . SER A 1 136 ? 9.828 4.372 -0.539 1.00 92.81 136 SER A C 1
ATOM 1070 O O . SER A 1 136 ? 10.317 5.165 0.262 1.00 92.81 136 SER A O 1
ATOM 1072 N N . ARG A 1 137 ? 9.752 4.644 -1.844 1.00 92.38 137 ARG A N 1
ATOM 1073 C CA . ARG A 1 137 ? 10.236 5.900 -2.429 1.00 92.38 137 ARG A CA 1
ATOM 1074 C C . ARG A 1 137 ? 9.418 7.098 -1.978 1.00 92.38 137 ARG A C 1
ATOM 1076 O O . ARG A 1 137 ? 9.977 8.096 -1.537 1.00 92.38 137 ARG A O 1
ATOM 1083 N N . ALA A 1 138 ? 8.095 6.976 -2.013 1.00 90.62 138 ALA A N 1
ATOM 1084 C CA . ALA A 1 138 ? 7.198 8.066 -1.657 1.00 90.62 138 ALA A CA 1
ATOM 1085 C C . ALA A 1 138 ? 7.255 8.429 -0.162 1.00 90.62 138 ALA A C 1
ATOM 1087 O O . ALA A 1 138 ? 7.097 9.598 0.187 1.00 90.62 138 ALA A O 1
ATOM 1088 N N . ALA A 1 139 ? 7.473 7.448 0.721 1.00 87.19 139 ALA A N 1
ATOM 1089 C CA . ALA A 1 139 ? 7.495 7.656 2.168 1.00 87.19 139 ALA A CA 1
ATOM 1090 C C . ALA A 1 139 ? 8.896 7.949 2.730 1.00 87.19 139 ALA A C 1
ATOM 1092 O O . ALA A 1 139 ? 9.004 8.726 3.677 1.00 87.19 139 ALA A O 1
ATOM 1093 N N . PHE A 1 140 ? 9.954 7.346 2.172 1.00 86.81 140 PHE A N 1
ATOM 1094 C CA . PHE A 1 140 ? 11.316 7.435 2.721 1.00 86.81 140 PHE A CA 1
ATOM 1095 C C . PHE A 1 140 ? 12.305 8.198 1.829 1.00 86.81 140 PHE A C 1
ATOM 1097 O O . PHE A 1 140 ? 13.427 8.460 2.266 1.00 86.81 140 PHE A O 1
ATOM 1104 N N . GLY A 1 141 ? 11.917 8.587 0.608 1.00 86.69 141 GLY A N 1
ATOM 1105 C CA . GLY A 1 141 ? 12.728 9.421 -0.281 1.00 86.69 141 GLY A CA 1
ATOM 1106 C C . GLY A 1 141 ? 14.127 8.847 -0.510 1.00 86.69 141 GLY A C 1
ATOM 1107 O O . GLY A 1 141 ? 14.283 7.740 -1.018 1.00 86.69 141 GLY A O 1
ATOM 1108 N N . SER A 1 142 ? 15.167 9.574 -0.090 1.00 85.56 142 SER A N 1
ATOM 1109 C CA . SER A 1 142 ? 16.566 9.137 -0.223 1.00 85.56 142 SER A CA 1
ATOM 1110 C C . SER A 1 142 ? 16.886 7.823 0.499 1.00 85.56 142 SER A C 1
ATOM 1112 O O . SER A 1 142 ? 17.820 7.133 0.101 1.00 85.56 142 SER A O 1
ATOM 1114 N N . SER A 1 143 ? 16.112 7.461 1.525 1.00 88.62 143 SER A N 1
ATOM 1115 C CA . SER A 1 143 ? 16.270 6.230 2.311 1.00 88.62 143 SER A CA 1
ATOM 1116 C C . SER A 1 143 ? 15.284 5.130 1.894 1.00 88.62 143 SER A C 1
ATOM 1118 O O . SER A 1 143 ? 14.879 4.285 2.695 1.00 88.62 143 SER A O 1
ATOM 1120 N N . TYR A 1 144 ? 14.832 5.142 0.634 1.00 89.06 144 TYR A N 1
ATOM 1121 C CA . TYR A 1 144 ? 13.859 4.163 0.138 1.00 89.06 144 TYR A CA 1
ATOM 1122 C C . TYR A 1 144 ? 14.360 2.718 0.199 1.00 89.06 144 TYR A C 1
ATOM 1124 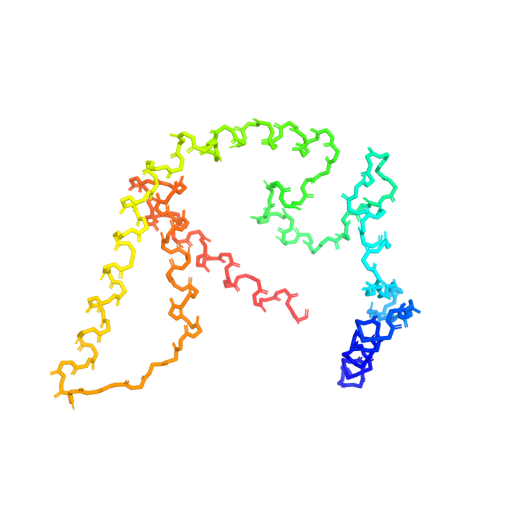O O . TYR A 1 144 ? 13.544 1.807 0.288 1.00 89.06 144 TYR A O 1
ATOM 1132 N N . LYS A 1 145 ? 15.676 2.477 0.159 1.00 88.75 145 LYS A N 1
ATOM 1133 C CA . LYS A 1 145 ? 16.235 1.119 0.240 1.00 88.75 145 LYS A CA 1
ATOM 1134 C C . LYS A 1 145 ? 16.039 0.528 1.634 1.00 88.75 145 LYS A C 1
ATOM 1136 O O . LYS A 1 145 ? 15.624 -0.620 1.765 1.00 88.75 145 LYS A O 1
ATOM 1141 N N . GLU A 1 146 ? 16.281 1.329 2.665 1.00 89.69 146 GLU A N 1
ATOM 1142 C CA . GLU A 1 146 ? 16.026 0.977 4.057 1.00 89.69 146 GLU A CA 1
ATOM 1143 C C . GLU A 1 146 ? 14.522 0.806 4.296 1.00 89.69 146 GLU A C 1
ATOM 1145 O O . GLU A 1 146 ? 14.102 -0.187 4.886 1.00 89.69 146 GLU A O 1
ATOM 1150 N N . GLY A 1 147 ? 13.701 1.717 3.758 1.00 86.00 147 GLY A N 1
ATOM 1151 C CA . GLY A 1 147 ? 1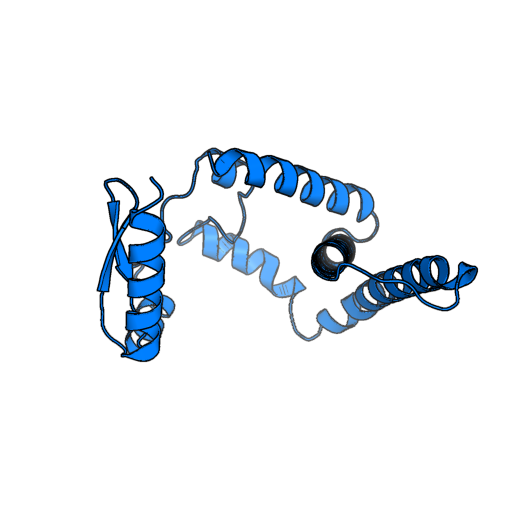2.239 1.605 3.787 1.00 86.00 147 GLY A CA 1
ATOM 1152 C C . GLY A 1 147 ? 1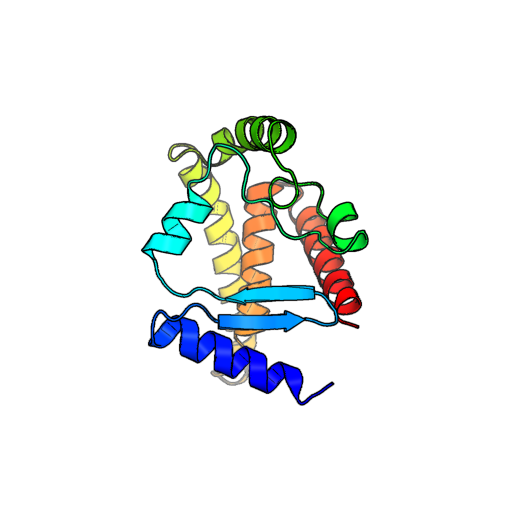1.732 0.309 3.151 1.00 86.00 147 GLY A C 1
ATOM 1153 O O . GLY A 1 147 ? 10.931 -0.409 3.749 1.00 86.00 147 GLY A O 1
ATOM 1154 N N . LYS A 1 148 ? 12.271 -0.049 1.982 1.00 87.62 148 LYS A N 1
ATOM 1155 C CA . LYS A 1 148 ? 11.966 -1.303 1.287 1.00 87.62 148 LYS A CA 1
ATOM 1156 C C . LYS A 1 148 ? 12.312 -2.513 2.148 1.00 87.62 148 LYS A C 1
ATOM 1158 O O . LYS A 1 148 ? 11.498 -3.426 2.269 1.00 87.62 148 LYS A O 1
ATOM 1163 N N . LYS A 1 149 ? 13.470 -2.485 2.815 1.00 87.81 149 LYS A N 1
ATOM 1164 C CA . LYS A 1 149 ? 13.886 -3.566 3.711 1.00 87.81 149 LYS A CA 1
ATOM 1165 C C . LYS A 1 149 ? 12.941 -3.736 4.903 1.00 87.81 149 LYS A C 1
ATOM 1167 O O . LYS A 1 149 ? 12.671 -4.866 5.297 1.00 87.81 149 LYS A O 1
ATOM 1172 N N . ILE A 1 150 ? 12.410 -2.642 5.453 1.00 85.44 150 ILE A N 1
ATOM 1173 C CA . ILE A 1 150 ? 11.407 -2.697 6.529 1.00 85.44 150 ILE A CA 1
ATOM 1174 C C . ILE A 1 150 ? 10.144 -3.427 6.053 1.00 85.44 150 ILE A C 1
ATOM 1176 O O . ILE A 1 150 ? 9.651 -4.301 6.763 1.00 85.44 150 ILE A O 1
ATOM 1180 N N . PHE A 1 151 ? 9.642 -3.120 4.853 1.00 81.94 151 PHE A N 1
ATOM 1181 C CA . PHE A 1 151 ? 8.459 -3.794 4.303 1.00 81.94 151 PHE A CA 1
ATOM 1182 C C . PHE A 1 151 ? 8.691 -5.282 4.028 1.00 81.94 151 PHE A C 1
ATOM 1184 O O . PHE A 1 151 ? 7.818 -6.096 4.319 1.00 81.94 151 PHE A O 1
ATOM 1191 N N . GLU A 1 152 ? 9.863 -5.648 3.505 1.00 82.88 152 GLU A N 1
ATOM 1192 C CA . GLU A 1 152 ? 10.244 -7.053 3.311 1.00 82.88 152 GLU A CA 1
ATOM 1193 C C . GLU A 1 152 ? 10.236 -7.816 4.645 1.00 82.88 152 GLU A C 1
ATOM 1195 O O . GLU A 1 152 ? 9.603 -8.861 4.753 1.00 82.88 152 GLU A O 1
ATOM 1200 N N . LEU A 1 153 ? 10.840 -7.245 5.695 1.00 83.12 153 LEU A N 1
ATOM 1201 C CA . LEU A 1 153 ? 10.864 -7.855 7.030 1.00 83.12 153 LEU A CA 1
ATOM 1202 C C . LEU A 1 153 ? 9.463 -7.982 7.653 1.00 83.12 153 LEU A C 1
ATOM 1204 O O . LEU A 1 153 ? 9.166 -8.971 8.318 1.00 83.12 153 LEU A O 1
ATOM 1208 N N . GLN A 1 154 ? 8.582 -6.999 7.441 1.00 75.81 154 GLN A N 1
ATOM 1209 C CA . GLN A 1 154 ? 7.191 -7.078 7.905 1.00 75.81 154 GLN A CA 1
ATOM 1210 C C . GLN A 1 154 ? 6.407 -8.192 7.201 1.00 75.81 154 GLN A C 1
ATOM 1212 O O . GLN A 1 154 ? 5.586 -8.854 7.838 1.00 75.81 154 GLN A O 1
ATOM 1217 N N . LYS A 1 155 ? 6.667 -8.416 5.908 1.00 73.50 155 LYS A N 1
ATOM 1218 C CA . LYS A 1 155 ? 6.039 -9.489 5.132 1.00 73.50 155 LYS A CA 1
ATOM 1219 C C . LYS A 1 155 ? 6.445 -10.867 5.653 1.00 73.50 155 LYS A C 1
ATOM 1221 O O . LYS A 1 155 ? 5.572 -11.710 5.844 1.00 73.50 155 LYS A O 1
ATOM 1226 N N . ASP A 1 156 ? 7.730 -11.071 5.928 1.00 70.19 156 ASP A N 1
ATOM 1227 C CA . ASP A 1 156 ? 8.242 -12.349 6.439 1.00 70.19 156 ASP A CA 1
ATOM 1228 C C . ASP A 1 156 ? 7.614 -12.712 7.797 1.00 70.19 156 ASP A C 1
ATOM 1230 O O . ASP A 1 156 ? 7.291 -13.871 8.049 1.00 70.19 156 ASP A O 1
ATOM 1234 N N . HIS A 1 157 ? 7.365 -11.718 8.655 1.00 61.66 157 HIS A N 1
ATOM 1235 C CA . HIS A 1 157 ? 6.729 -11.938 9.956 1.00 61.66 157 HIS A CA 1
ATOM 1236 C C . HIS A 1 157 ? 5.204 -12.138 9.879 1.00 61.66 157 HIS A C 1
ATOM 1238 O O . HIS A 1 157 ? 4.672 -12.923 10.658 1.00 61.66 157 HIS A O 1
ATOM 1244 N N . GLN A 1 158 ? 4.494 -11.521 8.922 1.00 56.97 158 GLN A N 1
ATOM 1245 C CA . GLN A 1 158 ? 3.051 -11.762 8.728 1.00 56.97 158 GLN A CA 1
ATOM 1246 C C . GLN A 1 158 ? 2.726 -13.208 8.329 1.00 56.97 158 GLN A C 1
ATOM 1248 O O . GLN A 1 158 ? 1.661 -13.712 8.678 1.00 56.97 158 GLN A O 1
ATOM 1253 N N . VAL A 1 159 ? 3.634 -13.889 7.622 1.00 52.16 159 VAL A N 1
ATOM 1254 C CA . VAL A 1 159 ? 3.454 -15.299 7.232 1.00 52.16 159 VAL A CA 1
ATOM 1255 C C . VAL A 1 159 ? 3.509 -16.230 8.454 1.00 52.16 159 VAL A C 1
ATOM 1257 O O . VAL A 1 159 ? 2.841 -17.261 8.467 1.00 52.16 159 VAL A O 1
ATOM 1260 N N . LEU A 1 160 ? 4.225 -15.850 9.516 1.00 43.72 160 LEU A N 1
ATOM 1261 C CA . LEU A 1 160 ? 4.368 -16.656 10.735 1.00 43.72 160 LEU A CA 1
ATOM 1262 C C . LEU A 1 160 ? 3.187 -16.515 11.713 1.00 43.72 160 LEU A C 1
ATOM 1264 O O . LEU A 1 160 ? 2.981 -17.402 12.535 1.00 43.72 160 LEU A O 1
ATOM 1268 N N . ASP A 1 161 ? 2.383 -15.454 11.595 1.00 35.09 161 ASP A N 1
ATOM 1269 C CA . ASP A 1 161 ? 1.212 -15.190 12.451 1.00 35.09 161 ASP A CA 1
ATOM 1270 C C . ASP A 1 161 ? -0.077 -15.905 11.986 1.00 35.09 161 ASP A C 1
ATOM 1272 O O . ASP A 1 161 ? -1.138 -15.729 12.588 1.00 35.09 161 ASP A O 1
ATOM 1276 N N . THR A 1 162 ? -0.004 -16.700 10.910 1.00 36.12 162 THR A N 1
ATOM 1277 C CA . THR A 1 162 ? -1.134 -17.495 10.379 1.00 36.12 162 THR A CA 1
ATOM 1278 C C . THR A 1 162 ? -1.137 -18.969 10.813 1.00 36.12 162 THR A C 1
ATOM 1280 O O . THR A 1 162 ? -1.985 -19.730 10.344 1.00 36.12 162 THR A O 1
ATOM 1283 N N . CYS A 1 163 ? -0.244 -19.354 11.732 1.00 31.23 163 CYS A N 1
ATOM 1284 C CA . CYS A 1 163 ? -0.212 -20.672 12.375 1.00 31.23 163 CYS A CA 1
ATOM 1285 C C . CYS A 1 163 ? -0.916 -20.674 13.739 1.00 31.23 163 CYS A C 1
ATOM 1287 O O . CYS A 1 163 ? -0.686 -19.732 14.530 1.00 31.23 163 CYS A O 1
#

Sequence (163 aa):
MGSDYNQDEKATAESLILGKVCLSWIGTRPRLIMGKAELMRLILNDKDGHFQKPPQNPLVDLLTLGVSTLEGEKWAKRRRLITPAFHHKKLPGMVPEFLASCCNLIDRWKMLVASDGWSEIDINPELQSLSTDVISRAAFGSSYKEGKKIFELQKDHQVLDTC

Secondary structure (DSSP, 8-state):
--HHHHHHHHHHHHHHHH--EEEEEETTEEEEEE--HHHHHHHHT-SS--S-PPPPPHHHHHHTTTTTT--HHHHHHHHHHHGGGGSTTTGGGGHHHHHHHHHHHHHHHHHHHTTTS-----HHHHHHHHHHHHHHHHHHGGGHHHHHHHHHHHHHHHHHTT-

Organism: Coffea arabica (NCBI:txid13443)

pLDDT: mean 81.44, std 14.28, range [31.23, 96.75]

Radius of gyration: 20.78 Å; chains: 1; bounding box: 45×48×48 Å

Foldseek 3Di:
DVPQVVVVVVQLVCQQVVQDWDWGDDDPDIDTRGNDPVVVCVQVPDPVPPDDDDDDDVVCCVLDVALVHDDDPVNVVRCVVCVVCVPPVNVVVLVVQLVVLVVVLVVVLCVQCVPPVDDDDDVVVSVVLSVLSSCLCSPVPVCSVVSSVSVVVSVVVVVVVVD

InterPro domains:
  IPR001128 Cytochrome P450 [PF00067] (19-154)
  IPR002402 Cytochrome P450, E-class, group II [PR00464] (72-92)
  IPR002402 Cytochrome P450, E-class, group II [PR00464] (129-147)
  IPR036396 Cytochrome P450 superfamily [G3DSA:1.10.630.10] (5-161)
  IPR036396 Cytochrome P450 superfamily [SSF48264] (18-153)
  IPR050665 Plant Cytochrome P450 Monooxygenases [PTHR24282] (24-159)